Protein AF-A0A1E3VSZ6-F1 (afdb_monomer_lite)

Foldseek 3Di:
DDDPPDPDPPPDPPDLLVVLVVLLVVLVVVLVVCVVVVVVVVNVVSVVSNVVSVVSNPDPD

Radius of gyration: 14.23 Å; chains: 1; bounding box: 41×19×34 Å

pLDDT: mean 80.86, std 17.78, range [39.47, 97.5]

Secondary structure (DSSP, 8-state):
---TTS-----S---HHHHHHHHHHHHHHHHHHHHHTT-HHHHHHHHHHHHHHHHHHH---

Organism: NCBI:txid1774969

Structure (mmCIF, N/CA/C/O backbone):
data_AF-A0A1E3VSZ6-F1
#
_entry.id   AF-A0A1E3VSZ6-F1
#
loop_
_atom_site.group_PDB
_atom_site.id
_atom_site.type_symbol
_atom_site.label_atom_id
_atom_site.label_alt_id
_atom_site.label_comp_id
_atom_site.label_asym_id
_atom_site.label_entity_id
_atom_site.label_seq_id
_atom_site.pdbx_PDB_ins_code
_atom_site.Cartn_x
_atom_site.Cartn_y
_atom_site.Cartn_z
_atom_site.occupancy
_atom_site.B_iso_or_equiv
_atom_site.auth_seq_id
_atom_site.auth_comp_id
_atom_site.auth_asym_id
_atom_site.auth_atom_id
_atom_site.pdbx_PDB_model_num
ATOM 1 N N . MET A 1 1 ? 31.110 11.729 10.551 1.00 39.47 1 MET A N 1
ATOM 2 C CA . MET A 1 1 ? 29.975 11.055 11.212 1.00 39.47 1 MET A CA 1
ATOM 3 C C . MET A 1 1 ? 28.800 11.180 10.261 1.00 39.47 1 MET A C 1
ATOM 5 O O . MET A 1 1 ? 28.501 12.304 9.887 1.00 39.47 1 MET A O 1
ATOM 9 N N . SER A 1 2 ? 28.259 10.067 9.764 1.00 47.69 2 SER A N 1
ATOM 10 C CA . SER A 1 2 ? 27.199 10.065 8.745 1.00 47.69 2 SER A CA 1
ATOM 11 C C . SER A 1 2 ? 25.828 10.046 9.418 1.00 47.69 2 SER A C 1
ATOM 13 O O . SER A 1 2 ? 25.605 9.237 10.316 1.00 47.69 2 SER A O 1
ATOM 15 N N . ASP A 1 3 ? 24.942 10.941 8.993 1.00 46.25 3 ASP A N 1
ATOM 16 C CA . ASP A 1 3 ? 23.553 11.037 9.451 1.00 46.25 3 ASP A CA 1
ATOM 17 C C . ASP A 1 3 ? 22.752 9.778 9.044 1.00 46.25 3 ASP A C 1
ATOM 19 O O . ASP A 1 3 ? 22.728 9.449 7.856 1.00 46.25 3 ASP A O 1
ATOM 23 N N . PRO A 1 4 ? 22.075 9.066 9.966 1.00 58.72 4 PRO A N 1
ATOM 24 C CA . PRO A 1 4 ? 21.343 7.833 9.649 1.00 58.72 4 PRO A CA 1
ATOM 25 C C . PRO A 1 4 ? 19.892 8.039 9.162 1.00 58.72 4 PRO A C 1
ATOM 27 O O . PRO A 1 4 ? 19.140 7.071 9.098 1.00 58.72 4 PRO A O 1
ATOM 30 N N . SER A 1 5 ? 19.474 9.261 8.806 1.00 58.03 5 SER A N 1
ATOM 31 C CA . SER A 1 5 ? 18.050 9.581 8.561 1.00 58.03 5 SER A CA 1
ATOM 32 C C . SER A 1 5 ? 17.702 10.075 7.153 1.00 58.03 5 SER A C 1
ATOM 34 O O . SER A 1 5 ? 16.619 10.621 6.952 1.00 58.03 5 SER A O 1
ATOM 36 N N . SER A 1 6 ? 18.567 9.876 6.156 1.00 47.88 6 SER A N 1
ATOM 37 C CA . SER A 1 6 ? 18.144 10.045 4.759 1.00 47.88 6 SER A CA 1
ATOM 38 C C . SER A 1 6 ? 17.630 8.715 4.212 1.00 47.88 6 SER A C 1
ATOM 40 O O . SER A 1 6 ? 18.384 7.739 4.248 1.00 47.88 6 SER A O 1
ATOM 42 N N . PRO A 1 7 ? 16.390 8.631 3.688 1.00 59.31 7 PRO A N 1
ATOM 43 C CA . PRO A 1 7 ? 16.009 7.485 2.880 1.00 59.31 7 PRO A CA 1
ATOM 44 C C . PRO A 1 7 ? 16.980 7.444 1.702 1.00 59.31 7 PRO A C 1
ATOM 46 O O . PRO A 1 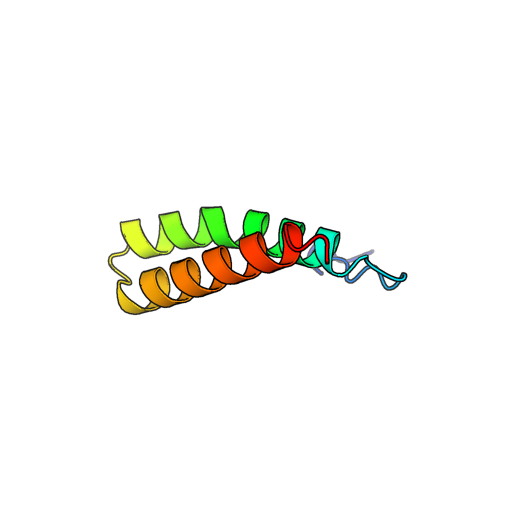7 ? 17.126 8.416 0.960 1.00 59.31 7 PRO A O 1
ATOM 49 N N . VAL A 1 8 ? 17.721 6.347 1.613 1.00 51.94 8 VAL A N 1
ATOM 50 C CA . VAL A 1 8 ? 18.707 6.100 0.570 1.00 51.94 8 VAL A CA 1
ATOM 51 C C . VAL A 1 8 ? 17.978 6.142 -0.772 1.00 51.94 8 VAL A C 1
ATOM 53 O O . VAL A 1 8 ? 17.328 5.178 -1.158 1.00 51.94 8 VAL A O 1
ATOM 56 N N . LEU A 1 9 ? 18.067 7.267 -1.483 1.00 57.47 9 LEU A N 1
ATOM 57 C CA . LEU A 1 9 ? 17.809 7.309 -2.918 1.00 57.47 9 LEU A CA 1
ATOM 58 C C . LEU A 1 9 ? 19.030 6.674 -3.581 1.00 57.47 9 LEU A C 1
ATOM 60 O O . LEU A 1 9 ? 19.973 7.358 -3.982 1.00 57.47 9 LEU A O 1
ATOM 64 N N . SER A 1 10 ? 19.044 5.342 -3.608 1.00 53.03 10 SER A N 1
ATOM 65 C CA . SER A 1 10 ? 20.012 4.570 -4.378 1.00 53.03 10 SER A CA 1
ATOM 66 C C . SER A 1 10 ? 19.745 4.823 -5.856 1.00 53.03 10 SER A C 1
ATOM 68 O O . SER A 1 10 ? 18.941 4.158 -6.498 1.00 53.03 10 SER A O 1
ATOM 70 N N . GLY A 1 11 ? 20.425 5.830 -6.401 1.00 55.59 11 GLY A N 1
ATOM 71 C CA . GLY A 1 11 ? 20.507 6.046 -7.834 1.00 55.59 11 GLY A CA 1
ATOM 72 C C . GLY A 1 11 ? 21.190 4.851 -8.491 1.00 55.59 11 GLY A C 1
ATOM 73 O O . GLY A 1 11 ? 22.386 4.637 -8.310 1.00 55.59 11 GLY A O 1
ATOM 74 N N . GLY A 1 12 ? 20.423 4.077 -9.253 1.00 44.09 12 GLY A N 1
ATOM 75 C CA . GLY A 1 12 ? 20.936 2.940 -10.005 1.00 44.09 12 GLY A CA 1
ATOM 76 C C . GLY A 1 12 ? 19.818 2.170 -10.686 1.00 44.09 12 GLY A C 1
ATOM 77 O O . GLY A 1 12 ? 19.499 1.080 -10.242 1.00 44.09 12 GLY A O 1
ATOM 78 N N . GLY A 1 13 ? 19.214 2.754 -11.730 1.00 53.62 13 GLY A N 1
ATOM 79 C CA . GLY A 1 13 ? 18.284 2.063 -12.633 1.00 53.62 13 GLY A CA 1
ATOM 80 C C . GLY A 1 13 ? 17.276 1.159 -11.926 1.00 53.62 13 GLY A C 1
ATOM 81 O O . GLY A 1 13 ? 17.219 -0.028 -12.234 1.00 53.62 13 GLY A O 1
ATOM 82 N N . GLU A 1 14 ? 16.543 1.684 -10.942 1.00 60.88 14 GLU A N 1
ATOM 83 C CA . GLU A 1 14 ? 15.532 0.883 -10.256 1.00 60.88 14 GLU A CA 1
ATOM 84 C C . GLU A 1 14 ? 14.451 0.510 -11.266 1.00 60.88 14 GLU A C 1
ATOM 86 O O . GLU A 1 14 ? 13.830 1.382 -11.880 1.00 60.88 14 GLU A O 1
ATOM 91 N N . ASP A 1 15 ? 14.264 -0.797 -11.458 1.00 80.81 15 ASP A N 1
ATOM 92 C CA . ASP A 1 15 ? 13.134 -1.340 -12.196 1.00 80.81 15 ASP A CA 1
ATOM 93 C C . ASP A 1 15 ? 11.864 -0.637 -11.677 1.00 80.81 15 ASP A C 1
ATOM 95 O O . ASP A 1 15 ? 11.582 -0.711 -10.473 1.00 80.81 15 ASP A O 1
ATOM 99 N N . PRO A 1 16 ? 11.104 0.075 -12.535 1.00 82.25 16 PRO A N 1
ATOM 100 C CA . PRO A 1 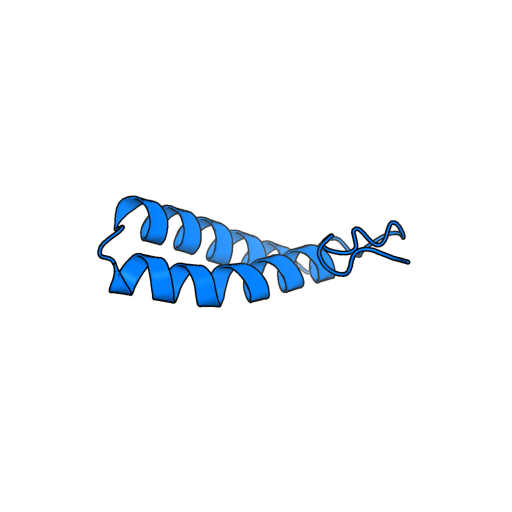16 ? 9.881 0.765 -12.135 1.00 82.25 16 PRO A CA 1
ATOM 101 C C . PRO A 1 16 ? 8.920 -0.135 -11.350 1.00 82.25 16 PRO A C 1
ATOM 103 O O . PRO A 1 16 ? 8.177 0.348 -10.493 1.00 82.25 16 PRO A O 1
ATOM 106 N N . ARG A 1 17 ? 8.971 -1.449 -11.598 1.00 84.44 17 ARG A N 1
ATOM 107 C CA . ARG A 1 17 ? 8.236 -2.470 -10.852 1.00 84.44 17 ARG A CA 1
ATOM 108 C C . ARG A 1 17 ? 8.705 -2.599 -9.405 1.00 84.44 17 ARG A C 1
ATOM 110 O O . ARG A 1 17 ? 7.869 -2.626 -8.501 1.00 84.44 17 ARG A O 1
ATOM 117 N N . GLU A 1 18 ? 10.012 -2.670 -9.176 1.00 86.06 18 GLU A N 1
ATOM 118 C CA . GLU A 1 18 ? 10.583 -2.778 -7.831 1.00 86.06 18 GLU A CA 1
ATOM 119 C C . GLU A 1 18 ? 10.351 -1.483 -7.047 1.00 86.06 18 GLU A C 1
ATOM 121 O O . GLU A 1 18 ? 9.936 -1.532 -5.891 1.00 86.06 18 GLU A O 1
ATOM 126 N N . CYS A 1 19 ? 10.471 -0.324 -7.702 1.00 87.25 19 CYS A N 1
ATOM 127 C CA . CYS A 1 19 ? 10.104 0.960 -7.105 1.00 87.25 19 CYS A CA 1
ATOM 128 C C . CYS A 1 19 ? 8.617 0.984 -6.697 1.00 87.25 19 CYS A C 1
ATOM 130 O O . CYS A 1 19 ? 8.272 1.324 -5.563 1.00 87.25 19 CYS A O 1
ATOM 132 N N . ALA A 1 20 ? 7.714 0.542 -7.581 1.00 88.12 20 ALA A N 1
ATOM 133 C CA . ALA A 1 20 ? 6.285 0.466 -7.281 1.00 88.12 20 ALA A CA 1
ATOM 134 C C . ALA A 1 20 ? 5.977 -0.491 -6.114 1.00 88.12 20 ALA A C 1
ATOM 136 O O . ALA A 1 20 ? 5.131 -0.195 -5.264 1.00 88.12 20 ALA A O 1
ATOM 137 N N . LYS A 1 21 ? 6.694 -1.613 -6.026 1.00 89.00 21 LYS A N 1
ATOM 138 C CA . LYS A 1 21 ? 6.589 -2.558 -4.912 1.00 89.00 21 LYS A CA 1
ATOM 139 C C . LYS A 1 21 ? 7.062 -1.940 -3.592 1.00 89.00 21 LYS A C 1
ATOM 141 O O . LYS A 1 21 ? 6.323 -2.002 -2.609 1.00 89.00 21 LYS A O 1
ATOM 146 N N . GLN A 1 22 ? 8.217 -1.273 -3.577 1.00 90.81 22 GLN A N 1
ATOM 147 C CA . GLN A 1 22 ? 8.723 -0.566 -2.395 1.00 90.81 22 GLN A CA 1
ATOM 148 C C . GLN A 1 22 ? 7.739 0.515 -1.917 1.00 90.81 22 GLN A C 1
ATOM 150 O O . GLN A 1 22 ? 7.446 0.619 -0.725 1.00 90.81 22 GLN A O 1
ATOM 155 N N . ILE A 1 23 ? 7.153 1.281 -2.842 1.00 89.81 23 ILE A N 1
ATOM 156 C CA . ILE A 1 23 ? 6.123 2.282 -2.528 1.00 89.81 23 ILE A CA 1
ATOM 157 C C . ILE A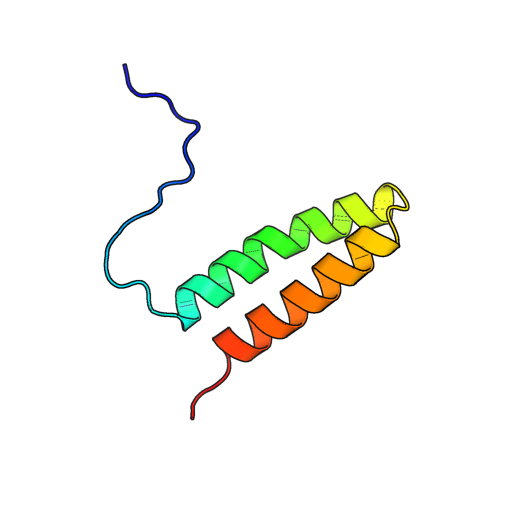 1 23 ? 4.894 1.620 -1.886 1.00 89.81 23 ILE A C 1
ATOM 159 O O . ILE A 1 23 ? 4.371 2.111 -0.881 1.00 89.81 23 ILE A O 1
ATOM 163 N N . ALA A 1 24 ? 4.432 0.484 -2.417 1.00 90.88 24 ALA A N 1
ATOM 164 C CA . ALA A 1 24 ? 3.305 -0.250 -1.845 1.00 90.88 24 ALA A CA 1
ATOM 165 C C . ALA A 1 24 ? 3.592 -0.739 -0.410 1.00 90.88 24 ALA A C 1
ATOM 167 O O . ALA A 1 24 ? 2.716 -0.652 0.460 1.00 90.88 24 ALA A O 1
ATOM 168 N N . GLU A 1 25 ? 4.811 -1.216 -0.149 1.00 92.38 25 GLU A N 1
ATOM 169 C CA . GLU A 1 25 ? 5.265 -1.649 1.178 1.00 92.38 25 GLU A CA 1
ATOM 170 C C . GLU A 1 25 ? 5.312 -0.487 2.181 1.00 92.38 25 GLU A C 1
ATOM 172 O O . GLU A 1 25 ? 4.898 -0.652 3.331 1.00 92.38 25 GLU A O 1
ATOM 177 N N . GLN A 1 26 ? 5.713 0.710 1.741 1.00 93.25 26 GLN A N 1
ATOM 178 C CA . GLN A 1 26 ? 5.751 1.917 2.573 1.00 93.25 26 GLN A CA 1
ATOM 1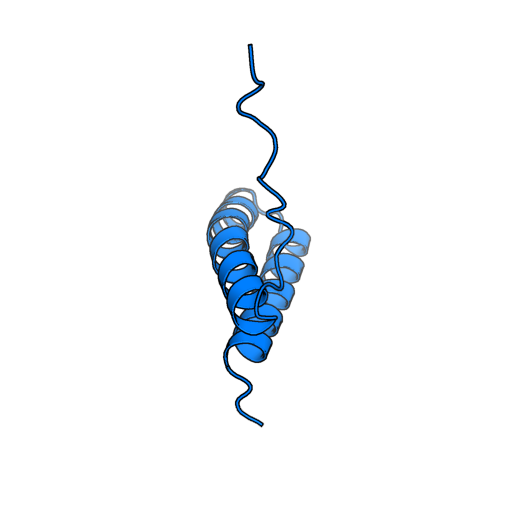79 C C . GLN A 1 26 ? 4.356 2.501 2.864 1.00 93.25 26 GLN A C 1
ATOM 181 O O . GLN A 1 26 ? 4.098 2.984 3.968 1.00 93.25 26 GLN A O 1
ATOM 186 N N . ILE A 1 27 ? 3.419 2.439 1.911 1.00 92.44 27 ILE A N 1
ATOM 187 C CA . ILE A 1 27 ? 2.063 2.999 2.073 1.00 92.44 27 ILE A CA 1
ATOM 188 C C . ILE A 1 27 ? 1.194 2.149 3.011 1.00 92.44 27 ILE A C 1
ATOM 190 O O . ILE A 1 27 ? 0.376 2.684 3.769 1.00 92.44 27 ILE A O 1
ATOM 194 N N . ALA A 1 28 ? 1.352 0.823 2.988 1.00 88.62 28 ALA A N 1
ATOM 195 C CA . ALA A 1 28 ? 0.539 -0.098 3.782 1.00 88.62 28 ALA A CA 1
ATOM 196 C C . ALA A 1 28 ? 0.486 0.226 5.299 1.00 88.62 28 ALA A C 1
ATOM 198 O O . ALA A 1 28 ? -0.624 0.256 5.851 1.00 88.62 28 ALA A O 1
ATOM 199 N N . PRO A 1 29 ? 1.606 0.494 6.004 1.00 93.25 29 PRO A N 1
ATOM 200 C CA . PRO A 1 29 ? 1.568 0.901 7.409 1.00 93.25 29 PRO A CA 1
ATOM 201 C C . PRO A 1 29 ? 0.960 2.298 7.610 1.00 93.25 29 PRO A C 1
ATOM 203 O O . PRO A 1 29 ? 0.197 2.488 8.560 1.00 93.25 29 PRO A O 1
ATOM 206 N N . LEU A 1 30 ? 1.204 3.251 6.703 1.00 93.69 30 LEU A N 1
ATOM 207 C CA . LEU A 1 30 ? 0.641 4.607 6.786 1.00 93.69 30 LEU A CA 1
ATOM 208 C C . LEU A 1 30 ? -0.888 4.593 6.706 1.00 93.69 30 LEU A C 1
ATOM 210 O O . LEU A 1 30 ? -1.561 5.307 7.449 1.00 93.69 30 LEU A O 1
ATOM 214 N N . MET A 1 31 ? -1.456 3.718 5.872 1.00 92.19 31 MET A N 1
ATOM 215 C CA . MET A 1 31 ? -2.905 3.552 5.771 1.00 92.19 31 MET A CA 1
ATOM 216 C C . MET A 1 31 ? -3.519 3.043 7.087 1.00 92.19 31 MET A C 1
ATOM 218 O O . MET A 1 31 ? -4.604 3.486 7.468 1.00 92.19 31 MET A O 1
ATOM 222 N N . LYS A 1 32 ? -2.834 2.143 7.811 1.00 90.81 32 LYS A N 1
ATOM 223 C CA . LYS A 1 32 ? -3.294 1.671 9.133 1.00 90.81 32 LYS A CA 1
ATOM 224 C C . LYS A 1 32 ? -3.334 2.817 10.146 1.00 90.81 32 LYS A C 1
ATOM 226 O O . LYS A 1 32 ? -4.307 2.930 10.889 1.00 90.81 32 LYS A O 1
ATOM 231 N N . VAL A 1 33 ? -2.315 3.680 10.141 1.00 95.44 33 VAL A N 1
ATOM 232 C CA . VAL A 1 33 ? -2.245 4.862 11.017 1.00 95.44 33 VAL A CA 1
ATOM 233 C C . VAL A 1 33 ? -3.322 5.887 10.657 1.00 95.44 33 VAL A C 1
ATOM 235 O O . VAL A 1 33 ? -4.009 6.390 11.542 1.00 95.44 33 VAL A O 1
ATOM 238 N N . ALA A 1 34 ? -3.529 6.168 9.369 1.00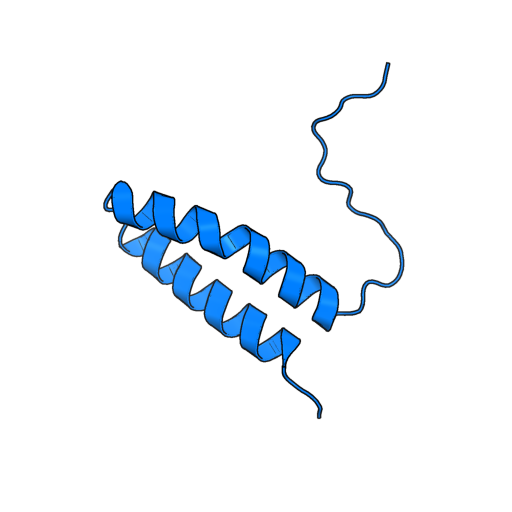 95.19 34 ALA A N 1
ATOM 239 C CA . ALA A 1 34 ? -4.562 7.104 8.927 1.00 95.19 34 ALA A CA 1
ATOM 240 C C . ALA A 1 34 ? -5.967 6.649 9.361 1.00 95.19 34 ALA A C 1
ATOM 242 O O . ALA A 1 34 ? -6.735 7.448 9.898 1.00 95.19 34 ALA A O 1
ATOM 243 N N . LYS A 1 35 ? -6.277 5.351 9.223 1.00 92.56 35 LYS A N 1
ATOM 244 C CA . LYS A 1 35 ? -7.554 4.778 9.679 1.00 92.56 35 LYS A CA 1
ATOM 245 C C . LYS A 1 35 ? -7.718 4.832 11.198 1.00 92.56 35 LYS A C 1
ATOM 247 O O . LYS A 1 35 ? -8.786 5.205 11.674 1.00 92.56 35 LYS A O 1
ATOM 252 N N . SER A 1 36 ? -6.681 4.499 11.970 1.00 95.94 36 SER A N 1
ATOM 253 C CA . SER A 1 36 ? -6.772 4.522 13.440 1.00 95.94 36 SER A CA 1
ATOM 254 C C . SER A 1 36 ? -6.960 5.933 14.006 1.00 95.94 36 SER A C 1
ATOM 256 O O . SER A 1 36 ? -7.542 6.095 15.077 1.00 95.94 36 SER A O 1
ATOM 258 N N . ARG A 1 37 ? -6.520 6.960 13.270 1.00 96.31 37 ARG A N 1
ATOM 259 C CA . ARG A 1 37 ? -6.676 8.379 13.621 1.00 96.31 37 ARG A CA 1
ATOM 260 C C . ARG A 1 37 ? -7.908 9.049 12.999 1.00 96.31 37 ARG A C 1
ATOM 262 O O . ARG A 1 37 ? -8.084 10.244 13.204 1.00 96.31 37 ARG A O 1
ATOM 269 N N . ARG A 1 38 ? -8.761 8.307 12.277 1.00 95.69 38 ARG A N 1
ATOM 270 C CA . ARG A 1 38 ? -9.931 8.835 11.539 1.00 95.69 38 ARG A CA 1
ATOM 271 C C . ARG A 1 38 ? -9.580 9.929 10.522 1.00 95.69 38 ARG A C 1
ATOM 273 O O . ARG A 1 38 ? -10.356 10.846 10.271 1.00 95.69 38 ARG A O 1
ATOM 280 N N . PHE A 1 39 ? -8.399 9.840 9.918 1.00 97.50 39 PHE A N 1
ATOM 281 C CA . PHE A 1 39 ? -8.041 10.681 8.780 1.00 97.50 39 PHE A CA 1
ATOM 282 C C . PHE A 1 39 ? -8.588 10.055 7.497 1.00 97.50 39 PHE A C 1
ATOM 284 O O . PHE A 1 39 ? -7.837 9.504 6.694 1.00 97.50 39 PHE A O 1
ATOM 291 N N . ASP A 1 40 ? -9.907 10.118 7.316 1.00 93.38 40 ASP A N 1
ATOM 292 C CA . ASP A 1 40 ? -10.614 9.369 6.270 1.00 93.38 40 ASP A CA 1
ATOM 293 C C . ASP A 1 40 ? -10.205 9.795 4.853 1.00 93.38 40 ASP A C 1
ATOM 295 O O . ASP A 1 40 ? -9.956 8.946 3.996 1.00 93.38 40 ASP A O 1
ATOM 299 N N . PHE A 1 41 ? -10.033 11.101 4.619 1.00 95.12 41 PHE A N 1
ATOM 300 C CA . PHE A 1 41 ? -9.553 11.616 3.332 1.00 95.12 41 PHE A CA 1
ATOM 301 C C . PHE A 1 41 ? -8.123 11.150 3.019 1.00 95.12 41 PHE A C 1
ATOM 303 O O . PHE A 1 41 ? -7.837 10.699 1.911 1.00 95.12 41 PHE A O 1
ATOM 310 N N . LEU A 1 42 ? -7.227 11.180 4.010 1.00 94.94 42 LEU A N 1
ATOM 311 C CA . LEU A 1 42 ? -5.859 10.687 3.845 1.00 94.94 42 LEU A CA 1
ATOM 312 C C . LEU A 1 42 ? -5.837 9.169 3.622 1.00 94.94 42 LEU A C 1
ATOM 314 O O . LEU A 1 42 ? -5.1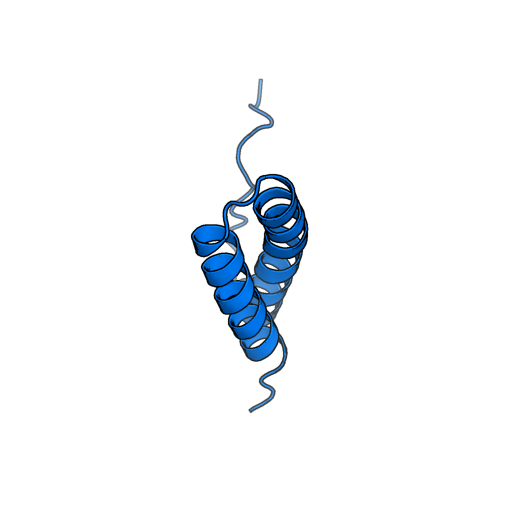25 8.685 2.748 1.00 94.94 42 LEU A O 1
ATOM 318 N N . ALA A 1 43 ? -6.637 8.412 4.374 1.00 95.44 43 ALA A N 1
ATOM 319 C CA . ALA A 1 43 ? -6.764 6.969 4.203 1.00 95.44 43 ALA A CA 1
ATOM 320 C C . ALA A 1 43 ? -7.280 6.607 2.802 1.00 95.44 43 ALA A C 1
ATOM 322 O O . ALA A 1 43 ? -6.809 5.633 2.216 1.00 95.44 43 ALA A O 1
ATOM 323 N N . TYR A 1 44 ? -8.198 7.406 2.251 1.00 94.62 44 TYR A N 1
ATOM 324 C CA . TYR A 1 44 ? -8.674 7.272 0.877 1.00 94.62 44 TYR A CA 1
ATOM 325 C C . TYR A 1 44 ? -7.554 7.505 -0.150 1.00 94.62 44 TYR A C 1
ATOM 327 O O . TYR A 1 44 ? -7.353 6.667 -1.030 1.00 94.62 44 TYR A O 1
ATOM 335 N N . LEU A 1 45 ? -6.773 8.584 -0.010 1.00 96.44 45 LEU A N 1
ATOM 336 C CA . LEU A 1 45 ? -5.638 8.862 -0.900 1.00 96.44 45 LEU A CA 1
ATOM 337 C C . LEU A 1 45 ? -4.571 7.760 -0.841 1.00 96.44 45 LEU A C 1
ATOM 339 O O . LEU A 1 45 ? -4.089 7.308 -1.877 1.00 96.44 45 LEU A O 1
ATOM 343 N N . LEU A 1 46 ? -4.242 7.278 0.360 1.00 95.12 46 LEU A N 1
ATOM 344 C CA . LEU A 1 46 ? -3.290 6.182 0.550 1.00 95.12 46 LEU A CA 1
ATOM 345 C C . LEU A 1 46 ? -3.806 4.869 -0.052 1.00 95.12 46 LEU A C 1
ATOM 347 O O . LEU A 1 46 ? -3.033 4.123 -0.646 1.00 95.12 46 LEU A O 1
ATOM 351 N N . ALA A 1 47 ? -5.108 4.590 0.046 1.00 93.88 47 ALA A N 1
ATOM 352 C CA . ALA A 1 47 ? -5.708 3.418 -0.587 1.00 93.88 47 ALA A CA 1
ATOM 353 C C . ALA A 1 47 ? -5.646 3.494 -2.123 1.00 93.88 47 ALA A C 1
ATOM 355 O O . ALA A 1 47 ? -5.323 2.497 -2.770 1.00 93.88 47 ALA A O 1
ATOM 356 N N . MET A 1 48 ? -5.905 4.673 -2.698 1.00 95.88 48 MET A N 1
ATOM 357 C CA . MET A 1 48 ? -5.756 4.927 -4.135 1.00 95.88 48 MET A CA 1
ATOM 358 C C . MET A 1 48 ? -4.304 4.728 -4.588 1.00 95.88 48 MET A C 1
ATOM 360 O O . MET A 1 48 ? -4.054 3.977 -5.528 1.00 95.88 48 MET A O 1
ATOM 364 N N . ALA A 1 49 ? -3.344 5.323 -3.877 1.00 93.00 49 ALA A N 1
ATOM 365 C CA . ALA A 1 49 ? -1.923 5.186 -4.185 1.00 93.00 49 ALA A CA 1
ATOM 366 C C . ALA A 1 49 ? -1.437 3.729 -4.066 1.00 93.00 49 ALA A C 1
ATOM 368 O O . ALA A 1 49 ? -0.733 3.242 -4.948 1.00 93.00 49 ALA A O 1
ATOM 369 N N . LEU A 1 50 ? -1.875 2.994 -3.035 1.00 92.81 50 LEU A N 1
ATOM 370 C CA . LEU A 1 50 ? -1.553 1.574 -2.862 1.00 92.81 50 LEU A CA 1
ATOM 371 C C . LEU A 1 50 ? -2.095 0.711 -4.008 1.00 92.81 50 LEU A C 1
ATOM 373 O O . LEU A 1 50 ? -1.428 -0.229 -4.442 1.00 92.81 50 LEU A O 1
ATOM 377 N N . ARG A 1 51 ? -3.307 1.007 -4.490 1.00 92.62 51 ARG A N 1
ATOM 378 C CA . ARG A 1 51 ? -3.911 0.297 -5.623 1.00 92.62 51 ARG A CA 1
ATOM 379 C C . ARG A 1 51 ? -3.100 0.510 -6.898 1.00 92.62 51 ARG A C 1
ATOM 381 O O . ARG A 1 51 ? -2.792 -0.465 -7.577 1.00 92.62 51 ARG A O 1
ATOM 388 N N . GLU A 1 52 ? -2.741 1.756 -7.199 1.00 91.81 52 GLU A N 1
ATOM 389 C CA . GLU A 1 52 ? -1.962 2.070 -8.399 1.00 91.81 52 GLU A CA 1
ATOM 390 C C . GLU A 1 52 ? -0.540 1.506 -8.327 1.00 91.81 52 GLU A C 1
ATOM 392 O O . GLU A 1 52 ? -0.085 0.905 -9.294 1.00 91.81 52 GLU A O 1
ATOM 397 N N . ALA A 1 53 ? 0.130 1.593 -7.175 1.00 88.56 53 ALA A N 1
ATOM 398 C CA . ALA A 1 53 ? 1.455 1.003 -6.981 1.00 88.56 53 ALA A CA 1
ATOM 399 C C . ALA A 1 53 ? 1.447 -0.518 -7.224 1.00 88.56 53 ALA A C 1
ATOM 401 O O . ALA A 1 53 ? 2.288 -1.046 -7.947 1.00 88.56 53 ALA A O 1
ATOM 402 N N . ARG A 1 54 ? 0.438 -1.228 -6.700 1.00 88.50 54 ARG A N 1
ATOM 403 C CA . ARG A 1 54 ? 0.272 -2.668 -6.952 1.00 88.50 54 ARG A CA 1
ATOM 404 C C . ARG A 1 54 ? 0.031 -2.976 -8.424 1.00 88.50 54 ARG A C 1
ATOM 406 O O . ARG A 1 54 ? 0.640 -3.909 -8.937 1.00 88.50 54 ARG A O 1
ATOM 413 N N . ARG A 1 55 ? -0.807 -2.187 -9.101 1.00 90.19 55 ARG A N 1
ATOM 414 C CA . ARG A 1 55 ? -1.058 -2.341 -10.539 1.00 90.19 55 ARG A CA 1
ATOM 415 C C . ARG A 1 55 ? 0.236 -2.184 -11.339 1.00 90.19 55 ARG A C 1
ATOM 417 O O . ARG A 1 55 ? 0.564 -3.056 -12.130 1.00 90.19 55 ARG A O 1
ATOM 424 N N . LEU A 1 56 ? 1.002 -1.127 -11.070 1.00 86.69 56 LEU A N 1
ATOM 425 C CA . LEU A 1 56 ? 2.285 -0.865 -11.730 1.00 86.69 56 LEU A CA 1
ATOM 426 C C . LEU A 1 56 ? 3.324 -1.959 -11.453 1.00 86.69 56 LEU A C 1
ATOM 428 O O . LEU A 1 56 ? 4.107 -2.291 -12.334 1.00 86.69 56 LEU A O 1
ATOM 432 N N . SER A 1 57 ? 3.302 -2.565 -10.262 1.00 84.81 57 SER A N 1
ATOM 433 C CA . SER A 1 57 ? 4.186 -3.695 -9.955 1.00 84.81 57 SER A CA 1
ATOM 434 C C . SER A 1 57 ? 3.789 -5.017 -10.639 1.00 84.81 57 SER A C 1
ATOM 436 O O . SER A 1 57 ? 4.570 -5.963 -10.638 1.00 84.81 57 SER A O 1
ATOM 438 N N . GLN A 1 58 ? 2.569 -5.107 -11.180 1.00 83.75 58 GLN A N 1
ATOM 439 C CA . GLN A 1 58 ? 1.991 -6.330 -11.751 1.00 83.75 58 GLN A CA 1
ATOM 440 C C . GLN A 1 58 ? 1.801 -6.275 -13.273 1.00 83.75 58 GLN A C 1
ATOM 442 O O . GLN A 1 58 ? 1.570 -7.321 -13.873 1.00 83.75 58 GLN A O 1
ATOM 447 N N . ASP A 1 59 ? 1.869 -5.097 -13.900 1.00 73.44 59 ASP A N 1
ATOM 448 C CA . ASP A 1 59 ? 1.739 -4.957 -15.355 1.00 73.44 59 ASP A CA 1
ATOM 449 C C . ASP A 1 59 ? 2.949 -5.615 -16.068 1.00 73.44 59 ASP A C 1
ATOM 451 O O . ASP A 1 59 ? 4.022 -5.021 -16.177 1.00 73.44 59 ASP A O 1
ATOM 455 N N . ASP A 1 60 ? 2.768 -6.865 -16.523 1.00 53.28 60 ASP A N 1
ATOM 456 C CA . ASP A 1 60 ? 3.557 -7.600 -17.536 1.00 53.28 60 ASP A CA 1
ATOM 457 C C . ASP A 1 60 ? 2.908 -7.395 -18.920 1.00 53.28 60 ASP A C 1
ATOM 459 O O . ASP A 1 60 ? 2.225 -8.279 -19.447 1.00 53.28 60 ASP A O 1
ATOM 463 N N . ARG A 1 61 ? 3.059 -6.206 -19.505 1.00 49.75 61 ARG A N 1
ATOM 464 C CA . ARG A 1 61 ? 2.730 -5.985 -20.921 1.00 49.75 61 ARG A CA 1
ATOM 465 C C . ARG A 1 61 ? 3.985 -5.780 -21.741 1.00 49.75 61 ARG A C 1
ATOM 467 O O . ARG A 1 61 ? 4.818 -4.954 -21.313 1.00 49.75 61 ARG A O 1
#

Sequence (61 aa):
MSDPSSPVLSGGGEDPRECAKQIAEQIAPLMKVAKSRRFDFLAYLLAMALREARRLSQDDR